Protein AF-A0A7X8VTS1-F1 (afdb_monomer)

Structure (mmCIF, N/CA/C/O backbone):
data_AF-A0A7X8VTS1-F1
#
_entry.id   AF-A0A7X8VTS1-F1
#
loop_
_atom_site.group_PDB
_atom_site.id
_atom_site.type_symbol
_atom_site.label_atom_id
_atom_site.label_alt_id
_atom_site.label_comp_id
_atom_site.label_asym_id
_atom_site.label_entity_id
_atom_site.label_seq_id
_atom_site.pdbx_PDB_ins_code
_atom_site.Cartn_x
_atom_site.Cartn_y
_atom_site.Cartn_z
_atom_site.occupancy
_atom_site.B_iso_or_equiv
_atom_site.auth_seq_id
_atom_site.auth_comp_id
_atom_site.auth_asym_id
_atom_site.auth_atom_id
_atom_site.pdbx_PDB_model_num
ATOM 1 N N . GLU A 1 1 ? 2.790 2.813 18.293 1.00 55.69 1 GLU A N 1
ATOM 2 C CA . GLU A 1 1 ? 2.902 1.344 18.175 1.00 55.69 1 GLU A CA 1
ATOM 3 C C . GLU A 1 1 ? 3.333 1.007 16.755 1.00 55.69 1 GLU A C 1
ATOM 5 O O . GLU A 1 1 ? 3.036 1.793 15.864 1.00 55.69 1 GLU A O 1
ATOM 10 N N . SER A 1 2 ? 4.075 -0.079 16.546 1.00 65.25 2 SER A N 1
ATOM 11 C CA . SER A 1 2 ? 4.570 -0.491 15.222 1.00 65.25 2 SER A CA 1
ATOM 12 C C . SER A 1 2 ? 3.696 -1.600 14.638 1.00 65.25 2 SER A C 1
ATOM 14 O O . SER A 1 2 ? 3.030 -2.317 15.383 1.00 65.25 2 SER A O 1
ATOM 16 N N . TRP A 1 3 ? 3.709 -1.754 13.313 1.00 75.12 3 TRP A N 1
ATOM 17 C CA . TRP A 1 3 ? 3.004 -2.852 12.651 1.00 75.12 3 TRP A CA 1
ATOM 18 C C . TRP A 1 3 ? 3.534 -4.227 13.096 1.00 75.12 3 TRP A C 1
ATOM 20 O O . TRP A 1 3 ? 4.734 -4.355 13.358 1.00 75.12 3 TRP A O 1
ATOM 30 N N . PRO A 1 4 ? 2.670 -5.263 13.166 1.00 77.12 4 PRO A N 1
ATOM 31 C CA . PRO A 1 4 ? 3.105 -6.627 13.448 1.00 77.12 4 PRO A CA 1
ATOM 32 C C . PRO A 1 4 ? 4.116 -7.120 12.412 1.00 77.12 4 PRO A C 1
ATOM 34 O O . PRO A 1 4 ? 4.048 -6.747 11.237 1.00 77.12 4 PRO A O 1
ATOM 37 N N . LEU A 1 5 ? 5.019 -8.012 12.823 1.00 79.00 5 LEU A N 1
ATOM 38 C CA . LEU A 1 5 ? 5.965 -8.623 11.895 1.00 79.00 5 LEU A CA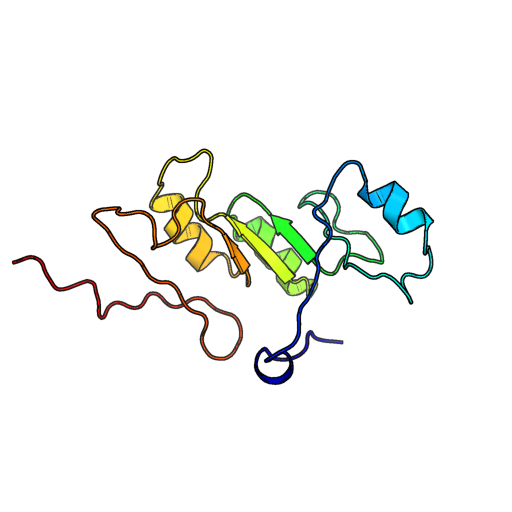 1
ATOM 39 C C . LEU A 1 5 ? 5.219 -9.520 10.900 1.00 79.00 5 LEU A C 1
ATOM 41 O O . LEU A 1 5 ? 4.202 -10.129 11.227 1.00 79.00 5 LEU A O 1
ATOM 45 N N . VAL A 1 6 ? 5.768 -9.693 9.695 1.00 76.50 6 VAL A N 1
ATOM 46 C CA . VAL A 1 6 ? 5.182 -10.578 8.666 1.00 76.50 6 VAL A CA 1
ATOM 47 C C . VAL A 1 6 ? 4.946 -11.999 9.198 1.00 76.50 6 VAL A C 1
ATOM 49 O O . VAL A 1 6 ? 3.919 -12.604 8.899 1.00 76.50 6 VAL A O 1
ATOM 52 N N . ASN A 1 7 ? 5.854 -12.510 10.036 1.00 81.06 7 ASN A N 1
ATOM 53 C CA . ASN A 1 7 ? 5.711 -13.827 10.663 1.00 81.06 7 ASN A CA 1
ATOM 54 C C . ASN A 1 7 ? 4.482 -13.922 11.582 1.00 81.06 7 ASN A C 1
ATOM 56 O O . ASN A 1 7 ? 3.852 -14.977 11.635 1.00 81.06 7 ASN A O 1
ATOM 60 N N . ASP A 1 8 ? 4.096 -12.826 12.239 1.00 82.19 8 ASP A N 1
ATOM 61 C CA . ASP A 1 8 ? 2.897 -12.759 13.087 1.00 82.19 8 ASP A CA 1
ATOM 62 C C . ASP A 1 8 ? 1.604 -12.670 12.255 1.00 82.19 8 ASP A C 1
ATOM 64 O O . ASP A 1 8 ? 0.502 -12.930 12.751 1.00 82.19 8 ASP A O 1
ATOM 68 N N . LEU A 1 9 ? 1.731 -12.311 10.974 1.00 81.19 9 LEU A N 1
ATOM 69 C CA . LEU A 1 9 ? 0.628 -12.131 10.032 1.00 81.19 9 LEU A CA 1
ATOM 70 C C . LEU A 1 9 ? 0.365 -13.364 9.152 1.00 81.19 9 LEU A C 1
ATOM 72 O O . LEU A 1 9 ? -0.617 -13.377 8.405 1.00 81.19 9 LEU A O 1
ATOM 76 N N . LEU A 1 10 ? 1.184 -14.418 9.239 1.00 83.75 10 LEU A N 1
ATOM 77 C CA . LEU A 1 10 ? 1.005 -15.626 8.430 1.00 83.75 10 LEU A CA 1
ATOM 78 C C . LEU A 1 10 ? -0.377 -16.262 8.660 1.00 83.75 10 LEU A C 1
ATOM 80 O O . LEU A 1 10 ? -0.800 -16.515 9.787 1.00 83.75 10 LEU A O 1
ATOM 84 N N . GLY A 1 11 ? -1.092 -16.524 7.563 1.00 88.25 11 GLY A N 1
ATOM 85 C CA . GLY A 1 11 ? -2.448 -17.085 7.584 1.00 88.25 11 GLY A CA 1
ATOM 86 C C . GLY A 1 11 ? -3.564 -16.078 7.891 1.00 88.25 11 GLY A C 1
ATOM 87 O O . GLY A 1 11 ? -4.729 -16.473 7.932 1.00 88.25 11 GLY A O 1
ATOM 88 N N . LYS A 1 12 ? -3.243 -14.794 8.087 1.00 87.44 12 LYS A N 1
ATOM 89 C CA . LYS A 1 12 ? -4.228 -13.717 8.253 1.00 87.44 12 LYS A CA 1
ATOM 90 C C . LYS A 1 12 ? -4.492 -13.015 6.920 1.00 87.44 12 LYS A C 1
ATOM 92 O O . LYS A 1 12 ? -3.657 -13.022 6.019 1.00 87.44 12 LYS A O 1
ATOM 97 N N . VAL A 1 13 ? -5.665 -12.397 6.809 1.00 89.56 13 VAL A N 1
ATOM 98 C CA . VAL A 1 13 ? -6.066 -11.587 5.653 1.00 89.56 13 VAL A CA 1
ATOM 99 C C . VAL A 1 13 ? -6.314 -10.164 6.128 1.00 89.56 13 VAL A C 1
ATOM 101 O O . VAL A 1 13 ? -7.004 -9.960 7.124 1.00 89.56 13 VAL A O 1
ATOM 104 N N . ILE A 1 14 ? -5.764 -9.197 5.399 1.00 86.81 14 ILE A N 1
ATOM 105 C CA . ILE A 1 14 ? -6.046 -7.773 5.580 1.00 86.81 14 ILE A CA 1
ATOM 106 C C . ILE A 1 14 ? -6.866 -7.322 4.377 1.00 86.81 14 ILE A C 1
ATOM 108 O O . ILE A 1 14 ? -6.513 -7.621 3.234 1.00 86.81 14 ILE A O 1
ATOM 112 N N . VAL A 1 15 ? -7.952 -6.598 4.634 1.00 92.81 15 VAL A N 1
ATOM 113 C CA . VAL A 1 15 ? -8.746 -5.954 3.589 1.00 92.81 15 VAL A CA 1
ATOM 114 C C . VAL A 1 15 ? -8.518 -4.453 3.690 1.00 92.81 15 VAL A C 1
ATOM 116 O O . VAL A 1 15 ? -8.752 -3.852 4.735 1.00 92.81 15 VAL A O 1
ATOM 119 N N . VAL A 1 16 ? -8.030 -3.860 2.604 1.00 92.31 16 VAL A N 1
ATOM 120 C CA . VAL A 1 16 ? -7.742 -2.425 2.521 1.00 92.31 16 VAL A CA 1
ATOM 121 C C . VAL A 1 16 ? -8.759 -1.781 1.588 1.00 92.31 16 VAL A C 1
ATOM 123 O O . VAL A 1 16 ? -8.895 -2.194 0.432 1.00 92.31 16 VAL A O 1
ATOM 126 N N . LEU A 1 17 ? -9.462 -0.759 2.074 1.00 94.12 17 LEU A N 1
ATOM 127 C CA . LEU A 1 17 ? -10.337 0.066 1.251 1.00 94.12 17 LEU A CA 1
ATOM 128 C C . LEU A 1 17 ? -9.476 1.083 0.498 1.00 94.12 17 LEU A C 1
ATOM 130 O O . LEU A 1 17 ? -8.903 1.995 1.088 1.00 94.12 17 LEU A O 1
ATOM 134 N N . HIS A 1 18 ? -9.381 0.916 -0.819 1.00 92.19 18 HIS A N 1
ATOM 135 C 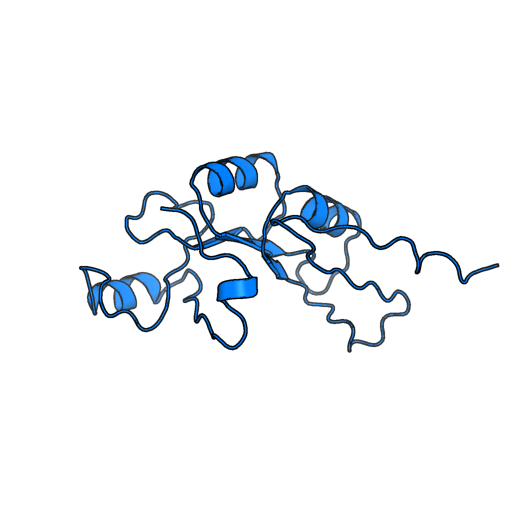CA . HIS A 1 18 ? -8.648 1.842 -1.680 1.00 92.19 18 HIS A CA 1
ATOM 136 C C . HIS A 1 18 ? -9.225 3.269 -1.570 1.00 92.19 18 HIS A C 1
ATOM 138 O O . HIS A 1 18 ? -10.452 3.407 -1.615 1.00 92.19 18 HIS A O 1
ATOM 144 N N . PRO A 1 19 ? -8.389 4.330 -1.508 1.00 92.19 19 PRO A N 1
ATOM 145 C CA . PRO A 1 19 ? -8.873 5.706 -1.446 1.00 92.19 19 PRO A CA 1
ATOM 146 C C . PRO A 1 19 ? -9.774 6.012 -2.641 1.00 92.19 19 PRO A C 1
ATOM 148 O O . PRO A 1 19 ? -9.433 5.703 -3.791 1.00 92.19 19 PRO A O 1
ATOM 151 N N . GLY A 1 20 ? -10.928 6.619 -2.386 1.00 90.69 20 GLY A N 1
ATOM 152 C CA . GLY A 1 20 ? -11.854 6.984 -3.446 1.00 90.69 20 GLY A CA 1
ATOM 153 C C . GLY A 1 20 ? -13.188 7.502 -2.935 1.00 90.69 20 GLY A C 1
ATOM 154 O O . GLY A 1 20 ? -13.353 7.862 -1.776 1.00 90.69 20 GLY A O 1
ATOM 155 N N . LYS A 1 21 ? -14.173 7.520 -3.834 1.00 92.88 21 LYS A N 1
ATOM 156 C CA . LYS A 1 21 ? -15.479 8.149 -3.587 1.00 92.88 21 LYS A CA 1
ATOM 157 C C . LYS A 1 21 ? -16.284 7.560 -2.421 1.00 92.88 21 LYS A C 1
ATOM 159 O O . LYS A 1 21 ? -17.194 8.222 -1.957 1.00 92.88 21 LYS A O 1
ATOM 164 N N . PHE A 1 22 ? -15.980 6.333 -2.001 1.00 92.88 22 PHE A N 1
ATOM 165 C CA . PHE A 1 22 ? -16.690 5.645 -0.919 1.00 92.88 22 PHE A CA 1
ATOM 166 C C . PHE A 1 22 ? -15.955 5.717 0.421 1.00 92.88 22 PHE A C 1
ATOM 168 O O . PHE A 1 22 ? -16.451 5.175 1.400 1.00 92.88 22 PHE A O 1
ATOM 175 N N . THR A 1 23 ? -14.772 6.338 0.475 1.00 91.56 23 THR A N 1
ATOM 176 C CA . THR A 1 23 ? -13.996 6.419 1.717 1.00 91.56 23 THR A CA 1
ATOM 177 C C . THR A 1 23 ? -14.792 7.144 2.800 1.00 91.56 23 THR A C 1
ATOM 179 O O . THR A 1 23 ? -14.949 6.595 3.880 1.00 91.56 23 THR A O 1
ATOM 182 N N . ASN A 1 24 ? -15.383 8.302 2.495 1.00 91.62 24 ASN A N 1
ATOM 183 C CA . ASN A 1 24 ? -16.168 9.059 3.476 1.00 91.62 24 ASN A CA 1
ATOM 184 C C . ASN A 1 24 ? -17.428 8.307 3.915 1.00 91.62 24 ASN A C 1
ATOM 186 O O . ASN A 1 24 ? -17.626 8.130 5.110 1.00 91.62 24 ASN A O 1
ATOM 190 N N . ASP A 1 25 ? -18.209 7.784 2.963 1.00 94.25 25 ASP A N 1
ATOM 191 C CA . ASP A 1 25 ? -19.398 6.976 3.266 1.00 94.25 25 ASP A CA 1
ATOM 192 C C . ASP A 1 25 ? -19.062 5.789 4.183 1.00 94.25 25 ASP A C 1
ATOM 194 O O . ASP A 1 25 ? -19.869 5.403 5.020 1.00 94.25 25 ASP A O 1
ATOM 198 N N . TYR A 1 26 ? -17.873 5.197 4.027 1.00 94.69 26 TYR A N 1
ATOM 199 C CA . TYR A 1 26 ? -17.413 4.095 4.865 1.00 94.69 26 TYR A CA 1
ATOM 200 C C . TYR A 1 26 ? -17.019 4.551 6.275 1.00 94.69 26 TYR A C 1
ATOM 202 O O . TYR A 1 26 ? -17.400 3.900 7.243 1.00 94.69 26 TYR A O 1
ATOM 210 N N . LEU A 1 27 ? -16.307 5.675 6.397 1.00 92.31 27 LEU A N 1
ATOM 211 C CA . LEU A 1 27 ? -15.921 6.264 7.686 1.00 92.31 27 LEU A CA 1
ATOM 212 C C . LEU A 1 27 ? -17.141 6.725 8.498 1.00 92.31 27 LEU A C 1
ATOM 214 O O . LEU A 1 27 ? -17.139 6.644 9.719 1.00 92.31 27 LEU A O 1
ATOM 218 N N . GLU A 1 28 ? -18.203 7.181 7.832 1.00 94.44 28 GLU A N 1
ATOM 219 C CA . GLU A 1 28 ? -19.450 7.583 8.493 1.00 94.44 28 GLU A CA 1
ATOM 220 C C . GLU A 1 28 ? -20.192 6.411 9.155 1.00 94.44 28 GLU A C 1
ATOM 222 O O . GLU A 1 28 ? -21.003 6.636 10.056 1.00 94.44 28 GLU A O 1
ATOM 227 N N . LEU A 1 29 ? -19.923 5.165 8.741 1.00 94.75 29 LEU A N 1
ATOM 228 C CA . LEU A 1 29 ? -20.508 3.977 9.370 1.00 94.75 29 LEU A CA 1
ATOM 229 C C . LEU A 1 29 ? -19.910 3.694 10.753 1.00 94.75 29 LEU A C 1
ATOM 231 O O . LEU A 1 29 ? -20.602 3.112 11.587 1.00 94.75 29 LEU A O 1
ATOM 235 N N . ASP A 1 30 ? -18.656 4.090 10.977 1.00 92.94 30 ASP A N 1
ATOM 236 C CA . ASP A 1 30 ? -17.930 3.898 12.233 1.00 92.94 30 ASP A CA 1
ATOM 237 C C . ASP A 1 30 ? -16.899 5.027 12.456 1.00 92.94 30 ASP A C 1
ATOM 239 O O . ASP A 1 30 ? -15.726 4.887 12.097 1.00 92.94 30 ASP A O 1
ATOM 243 N N . PRO A 1 31 ? -17.326 6.166 13.036 1.00 89.94 31 PRO A N 1
ATOM 244 C CA . PRO A 1 31 ? -16.467 7.337 13.228 1.00 89.94 31 PRO A CA 1
ATOM 245 C C . PRO A 1 31 ? -15.333 7.154 14.244 1.00 89.94 31 PRO A C 1
ATOM 247 O O . PRO A 1 31 ? -14.399 7.954 14.242 1.00 89.94 31 PRO A O 1
ATOM 250 N N . GLU A 1 32 ? -15.433 6.153 15.123 1.00 90.31 32 GLU A N 1
ATOM 251 C CA . GLU A 1 32 ? -14.416 5.857 16.144 1.00 90.31 32 GLU A CA 1
ATOM 252 C C . GLU A 1 32 ? -13.380 4.840 15.644 1.00 90.31 32 GLU A C 1
ATOM 254 O O . GLU A 1 32 ? -12.320 4.705 16.246 1.00 90.31 32 GLU A O 1
ATOM 259 N N . PHE A 1 33 ? -13.648 4.197 14.499 1.00 88.88 33 PHE A N 1
ATOM 260 C CA . PHE A 1 33 ? -12.746 3.281 13.795 1.00 88.88 33 PHE A CA 1
ATOM 261 C C . PHE A 1 33 ? -12.516 1.921 14.470 1.00 88.88 33 PHE A C 1
ATOM 263 O O . PHE A 1 33 ? -11.613 1.185 14.061 1.00 88.88 33 PHE A O 1
ATOM 270 N N . ASP A 1 34 ? -13.320 1.572 15.471 1.00 88.31 34 ASP A N 1
ATOM 271 C CA . ASP A 1 34 ? -13.095 0.412 16.337 1.00 88.31 34 ASP A CA 1
ATOM 272 C C . ASP A 1 34 ? -13.559 -0.922 15.716 1.00 88.31 34 ASP A C 1
ATOM 274 O O . ASP A 1 34 ? -12.955 -1.967 15.971 1.00 88.31 34 ASP A O 1
ATOM 278 N N . ASP A 1 35 ? -14.595 -0.901 14.872 1.00 90.94 35 ASP A N 1
ATOM 279 C CA . ASP A 1 35 ? -15.289 -2.084 14.342 1.00 90.94 35 ASP A CA 1
ATOM 280 C C . ASP A 1 35 ? -15.241 -2.167 12.799 1.00 90.94 35 ASP A C 1
ATOM 282 O O . ASP A 1 35 ? -15.997 -2.910 12.155 1.00 90.94 35 ASP A O 1
ATOM 286 N N . MET A 1 36 ? -14.325 -1.426 12.168 1.00 90.88 36 MET A N 1
ATOM 287 C CA . MET A 1 36 ? -14.185 -1.412 10.713 1.00 90.88 36 MET A CA 1
ATOM 288 C C . MET A 1 36 ? -13.708 -2.761 10.151 1.00 90.88 36 MET A C 1
ATOM 290 O O . MET A 1 36 ? -12.646 -3.286 10.475 1.00 90.88 36 MET A O 1
ATOM 294 N N . ALA A 1 37 ? -14.475 -3.301 9.201 1.00 92.31 37 ALA A N 1
ATOM 295 C CA . ALA A 1 37 ? -14.122 -4.519 8.464 1.00 92.31 37 ALA A CA 1
ATOM 296 C C . ALA A 1 37 ? -12.940 -4.351 7.479 1.00 92.31 37 ALA A C 1
ATOM 298 O O . ALA A 1 37 ? -12.388 -5.343 6.997 1.00 92.31 37 ALA A O 1
ATOM 299 N N . MET A 1 38 ? -12.589 -3.116 7.121 1.00 93.50 38 MET A N 1
ATOM 300 C CA . MET A 1 38 ? -11.529 -2.767 6.177 1.00 93.50 38 MET A CA 1
ATOM 301 C C . MET A 1 38 ? -10.720 -1.598 6.727 1.00 93.50 38 MET A C 1
ATOM 303 O O . MET A 1 38 ? -11.286 -0.682 7.311 1.00 93.50 38 MET A O 1
ATOM 307 N N . PHE A 1 39 ? -9.419 -1.575 6.451 1.00 91.19 39 PHE A N 1
ATOM 308 C CA . PHE A 1 39 ? -8.573 -0.420 6.750 1.00 91.19 39 PHE A CA 1
ATOM 309 C C . PHE A 1 39 ? -8.684 0.601 5.611 1.00 91.19 39 PHE A C 1
ATOM 311 O O . PHE A 1 39 ? -8.308 0.270 4.479 1.00 91.19 39 PHE A O 1
ATOM 318 N N . PRO A 1 40 ? -9.187 1.823 5.850 1.00 92.44 40 PRO A N 1
ATOM 319 C CA . PRO A 1 40 ? -9.205 2.859 4.829 1.00 92.44 40 PRO A CA 1
ATOM 320 C C . PRO A 1 40 ? -7.778 3.298 4.506 1.00 92.44 40 PRO A C 1
ATOM 322 O O . PRO A 1 40 ? -6.996 3.639 5.392 1.00 92.44 40 PRO A O 1
ATOM 325 N N . ALA A 1 41 ? -7.427 3.276 3.224 1.00 92.88 41 ALA A N 1
ATOM 326 C CA . ALA A 1 41 ? -6.172 3.832 2.752 1.00 92.88 41 ALA A CA 1
ATOM 327 C C . ALA A 1 41 ? -6.361 5.281 2.303 1.00 92.88 41 ALA A C 1
ATOM 329 O O . ALA A 1 41 ? -7.413 5.660 1.782 1.00 92.88 41 ALA A O 1
ATOM 330 N N . VAL A 1 42 ? -5.303 6.068 2.449 1.00 92.38 42 VAL A N 1
ATOM 331 C CA . VAL A 1 42 ? -5.237 7.448 1.975 1.00 92.38 42 VAL A CA 1
ATOM 332 C C . VAL A 1 42 ? -4.463 7.547 0.667 1.00 92.38 42 VAL A C 1
ATOM 334 O O . VAL A 1 42 ? -3.681 6.666 0.292 1.00 92.38 42 VAL A O 1
ATOM 337 N N . SER A 1 43 ? -4.699 8.640 -0.051 1.00 86.88 43 SER A N 1
ATOM 338 C CA . SER A 1 43 ? -3.845 9.023 -1.171 1.00 86.88 43 SER A CA 1
ATOM 339 C C . SER A 1 43 ? -2.602 9.758 -0.667 1.00 86.88 43 SER A C 1
ATOM 341 O O . SER A 1 43 ? -2.548 10.229 0.466 1.00 86.88 43 SER A O 1
ATOM 343 N N . ASN A 1 44 ? -1.618 9.929 -1.542 1.00 73.94 44 ASN A N 1
ATOM 344 C CA . ASN A 1 44 ? -0.393 10.672 -1.252 1.00 73.94 44 ASN A CA 1
ATOM 345 C C . ASN A 1 44 ? -0.581 12.176 -0.967 1.00 73.94 44 ASN A C 1
ATOM 347 O O . ASN A 1 44 ? 0.400 12.853 -0.680 1.00 73.94 44 ASN A O 1
ATOM 351 N N . GLN A 1 45 ? -1.799 12.710 -1.083 1.00 70.25 45 GLN A N 1
ATOM 352 C CA . GLN A 1 45 ? -2.105 14.123 -0.835 1.00 70.25 45 GLN A CA 1
ATOM 353 C C . GLN A 1 45 ? -2.859 14.362 0.478 1.00 70.25 45 GLN A C 1
ATOM 355 O O . GLN A 1 45 ? -3.088 15.516 0.819 1.00 70.25 45 GLN A O 1
ATOM 360 N N . ASP A 1 46 ? -3.257 13.303 1.189 1.00 71.88 46 ASP A N 1
ATOM 361 C CA . ASP A 1 46 ? -4.200 13.413 2.307 1.00 71.88 46 ASP A CA 1
ATOM 362 C C . ASP A 1 46 ? -3.821 12.468 3.455 1.00 71.88 46 ASP A C 1
ATOM 364 O O . ASP A 1 46 ? -4.531 11.519 3.772 1.00 71.88 46 ASP A O 1
ATOM 368 N N . ILE A 1 47 ? -2.625 12.667 4.010 1.00 73.44 47 ILE A N 1
ATOM 369 C CA . ILE A 1 47 ? -2.031 11.769 5.016 1.00 73.44 47 ILE A CA 1
ATOM 370 C C . ILE A 1 47 ? -2.389 12.148 6.457 1.00 73.44 47 ILE A C 1
ATOM 372 O O . ILE A 1 47 ? -2.207 11.336 7.358 1.00 73.44 47 ILE A O 1
ATOM 376 N N . ASP A 1 48 ? -2.952 13.340 6.666 1.00 78.19 48 ASP A N 1
ATOM 377 C CA . ASP A 1 48 ? -3.272 13.901 7.984 1.00 78.19 48 ASP A CA 1
ATOM 378 C C . ASP A 1 48 ? -4.644 13.434 8.509 1.00 78.19 48 ASP A C 1
ATOM 380 O O . ASP A 1 48 ? -5.388 14.196 9.131 1.00 78.19 48 ASP A O 1
ATOM 384 N N . HIS A 1 49 ? -5.000 12.170 8.260 1.00 80.44 49 HIS A N 1
ATOM 385 C CA . HIS A 1 49 ? -6.237 11.578 8.771 1.00 80.44 49 HIS A CA 1
ATOM 386 C C . HIS A 1 49 ? -5.981 10.687 9.986 1.00 80.44 49 HIS A C 1
ATOM 388 O O . HIS A 1 49 ? -5.020 9.920 9.994 1.00 80.44 49 HIS A O 1
ATOM 394 N N . PRO A 1 50 ? -6.874 10.694 10.991 1.00 81.00 50 PRO A N 1
ATOM 395 C CA . PRO A 1 50 ? -6.708 9.878 12.195 1.00 81.00 50 PRO A CA 1
ATOM 396 C C . PRO A 1 50 ? -6.721 8.365 11.917 1.00 81.00 50 PRO A C 1
ATOM 398 O O . PRO A 1 50 ? -6.124 7.604 12.670 1.00 81.00 50 PRO A O 1
ATOM 401 N N . TYR A 1 51 ? -7.351 7.929 10.822 1.00 82.75 51 TYR A N 1
ATOM 402 C CA . TYR A 1 51 ? -7.382 6.528 10.389 1.00 82.75 51 TYR A CA 1
ATOM 403 C C . TYR A 1 51 ? -6.206 6.140 9.468 1.00 82.75 51 TYR A C 1
ATOM 405 O O . TYR A 1 51 ? -6.141 5.000 9.000 1.00 82.75 51 TYR A O 1
ATOM 413 N N . ALA A 1 52 ? -5.306 7.074 9.131 1.00 85.06 52 ALA A N 1
ATOM 414 C CA . ALA A 1 52 ? -4.292 6.880 8.098 1.00 85.06 52 ALA A CA 1
ATOM 415 C C . ALA A 1 52 ? -3.219 5.868 8.529 1.00 85.06 52 ALA A C 1
ATOM 417 O O . ALA A 1 52 ? -2.239 6.196 9.189 1.00 85.06 52 ALA A O 1
ATOM 418 N N . ALA A 1 53 ? -3.397 4.620 8.100 1.00 86.62 53 ALA A N 1
ATOM 419 C CA . ALA A 1 53 ? -2.465 3.525 8.367 1.00 86.62 53 ALA A CA 1
ATOM 420 C C . ALA A 1 53 ? -1.838 2.974 7.064 1.00 86.62 53 ALA A C 1
ATOM 422 O O . ALA A 1 53 ? -0.703 2.494 7.051 1.00 86.62 53 ALA A O 1
ATOM 423 N N . PHE A 1 54 ? -2.561 3.099 5.944 1.00 91.38 54 PHE A N 1
ATOM 424 C CA . PHE A 1 54 ? -2.145 2.659 4.611 1.00 91.38 54 PHE A CA 1
ATOM 425 C C . PHE A 1 54 ? -2.132 3.825 3.620 1.00 91.38 54 PHE A C 1
ATOM 427 O O . PHE A 1 54 ? -3.099 4.577 3.537 1.00 91.38 54 PHE A O 1
ATOM 434 N N . SER A 1 55 ? -1.081 3.931 2.807 1.00 93.19 55 SER A N 1
ATOM 435 C CA . SER A 1 55 ? -0.979 4.909 1.720 1.00 93.19 55 SER A CA 1
ATOM 436 C C . SER A 1 55 ? -0.892 4.227 0.359 1.00 93.19 55 SER A C 1
ATOM 438 O O . SER A 1 55 ? -0.075 3.327 0.139 1.00 93.19 55 SER A O 1
ATOM 440 N N . VAL A 1 56 ? -1.714 4.683 -0.587 1.00 93.06 56 VAL A N 1
ATOM 441 C CA . VAL A 1 56 ? -1.595 4.315 -2.001 1.00 93.06 56 VAL A CA 1
ATOM 442 C C . VAL A 1 56 ? -0.842 5.420 -2.738 1.00 93.06 56 VAL A C 1
ATOM 444 O O . VAL A 1 56 ? -1.414 6.444 -3.115 1.00 93.06 56 VAL A O 1
ATOM 447 N N . HIS A 1 57 ? 0.444 5.180 -3.003 1.00 93.00 57 HIS A N 1
ATOM 448 C CA . HIS A 1 57 ? 1.323 6.097 -3.725 1.00 93.00 57 HIS A CA 1
ATOM 449 C C . HIS A 1 57 ? 1.707 5.506 -5.087 1.00 93.00 57 HIS A C 1
ATOM 451 O O . HIS A 1 57 ? 2.715 4.820 -5.235 1.00 93.00 57 HIS A O 1
ATOM 457 N N . ASN A 1 58 ? 0.882 5.754 -6.110 1.00 91.19 58 ASN A N 1
ATOM 458 C CA . ASN A 1 58 ? 0.995 5.072 -7.408 1.00 91.19 58 ASN A CA 1
ATOM 459 C C . ASN A 1 58 ? 2.343 5.244 -8.122 1.00 91.19 58 ASN A C 1
ATOM 461 O O . ASN A 1 58 ? 2.726 4.343 -8.860 1.00 91.19 58 ASN A O 1
ATOM 465 N N . ASN A 1 59 ? 3.036 6.364 -7.921 1.00 91.50 59 ASN A N 1
ATOM 466 C CA . ASN A 1 59 ? 4.329 6.617 -8.552 1.00 91.50 59 ASN A CA 1
ATOM 467 C C . ASN A 1 59 ? 5.450 6.320 -7.555 1.00 91.50 59 ASN A C 1
ATOM 469 O O . ASN A 1 59 ? 5.382 6.836 -6.443 1.00 91.50 59 ASN A O 1
ATOM 473 N N . PRO A 1 60 ? 6.473 5.537 -7.897 1.00 91.88 60 PRO A N 1
ATOM 474 C CA . PRO A 1 60 ? 7.612 5.380 -7.012 1.00 91.88 60 PRO A CA 1
ATOM 475 C C . PRO A 1 60 ? 8.366 6.709 -6.942 1.00 91.88 60 PRO A C 1
ATOM 477 O O . PRO A 1 60 ? 8.731 7.281 -7.965 1.00 91.88 60 PRO A O 1
ATOM 480 N N . ASP A 1 61 ? 8.506 7.240 -5.735 1.00 91.88 61 ASP A N 1
ATOM 481 C CA . ASP A 1 61 ? 9.111 8.543 -5.472 1.00 91.88 61 ASP A CA 1
ATOM 482 C C . ASP A 1 61 ? 9.696 8.518 -4.052 1.0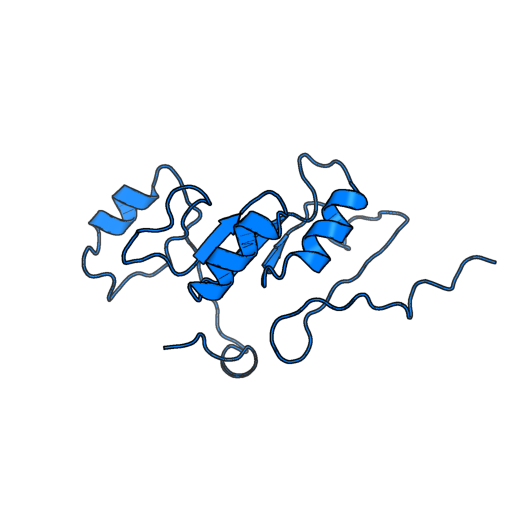0 91.88 61 ASP A C 1
ATOM 484 O O . ASP A 1 61 ? 8.949 8.703 -3.088 1.00 91.88 61 ASP A O 1
ATOM 488 N N . PRO A 1 62 ? 10.999 8.227 -3.894 1.00 89.44 62 PRO A N 1
ATOM 489 C CA . PRO A 1 62 ? 11.627 8.121 -2.581 1.00 89.44 62 PRO A CA 1
ATOM 490 C C . PRO A 1 62 ? 11.454 9.382 -1.725 1.00 89.44 62 PRO A C 1
ATOM 492 O O . PRO A 1 62 ? 11.222 9.265 -0.525 1.00 89.44 62 PRO A O 1
ATOM 495 N N . GLU A 1 63 ? 11.494 10.576 -2.328 1.00 90.75 63 GLU A N 1
ATOM 496 C CA . GLU A 1 63 ? 11.360 11.845 -1.597 1.00 90.75 63 GLU A CA 1
ATOM 497 C C . GLU A 1 63 ? 9.976 11.996 -0.960 1.00 90.75 63 GLU A C 1
ATOM 499 O O . GLU A 1 63 ? 9.839 12.590 0.109 1.00 90.75 63 GLU A O 1
ATOM 504 N N . ARG A 1 64 ? 8.944 11.432 -1.597 1.00 90.12 64 ARG A N 1
ATOM 505 C CA . ARG A 1 64 ? 7.573 11.438 -1.073 1.00 90.12 64 ARG A CA 1
ATOM 506 C C . ARG A 1 64 ? 7.232 10.218 -0.235 1.00 90.12 64 ARG A C 1
ATOM 508 O O . ARG A 1 64 ? 6.372 10.321 0.631 1.00 90.12 64 ARG A O 1
ATOM 515 N N . ILE A 1 65 ? 7.864 9.075 -0.488 1.00 91.19 65 ILE A N 1
ATOM 516 C CA . ILE A 1 65 ? 7.564 7.819 0.206 1.00 91.19 65 ILE A CA 1
ATOM 517 C C . ILE A 1 65 ? 8.267 7.751 1.562 1.00 91.19 65 ILE A C 1
ATOM 519 O O . ILE A 1 65 ? 7.635 7.329 2.527 1.00 91.19 65 ILE A O 1
ATOM 523 N N . LEU A 1 66 ? 9.516 8.213 1.677 1.00 89.50 66 LEU A N 1
ATOM 524 C CA . LEU A 1 66 ? 10.262 8.168 2.941 1.00 89.50 66 LEU A CA 1
ATOM 525 C C . LEU A 1 66 ? 9.517 8.840 4.112 1.00 89.50 66 LEU A C 1
ATOM 527 O O . LEU A 1 66 ? 9.367 8.181 5.140 1.00 89.50 66 LEU A O 1
ATOM 531 N N . PRO A 1 67 ? 8.941 10.054 3.974 1.00 88.62 67 PRO A N 1
ATOM 532 C CA . PRO A 1 67 ? 8.157 10.661 5.052 1.00 88.62 67 PRO A CA 1
ATOM 533 C C . PRO A 1 67 ? 6.941 9.829 5.490 1.00 88.62 67 PRO A C 1
ATOM 535 O O . PRO A 1 67 ? 6.568 9.849 6.659 1.00 88.62 67 PRO A O 1
ATOM 538 N N . LEU A 1 68 ? 6.323 9.070 4.576 1.00 89.06 68 LEU A N 1
ATOM 539 C CA . LEU A 1 68 ? 5.198 8.183 4.903 1.00 89.06 68 LEU A CA 1
ATOM 540 C C . LEU A 1 68 ? 5.664 6.990 5.742 1.00 89.06 68 LEU A C 1
ATOM 542 O O . LEU A 1 68 ? 4.985 6.577 6.680 1.00 89.06 68 LEU A O 1
ATOM 546 N N . LEU A 1 69 ? 6.836 6.445 5.412 1.00 87.75 69 LEU A N 1
ATOM 547 C CA . LEU A 1 69 ? 7.456 5.363 6.173 1.00 87.75 69 LEU A CA 1
ATOM 548 C C . LEU A 1 69 ? 7.876 5.843 7.569 1.00 87.75 69 LEU A C 1
ATOM 550 O O . LEU A 1 69 ? 7.646 5.141 8.550 1.00 87.75 69 LEU A O 1
ATOM 554 N N . GLU A 1 70 ? 8.427 7.055 7.674 1.00 86.50 70 GLU A N 1
ATOM 555 C CA . GLU A 1 70 ? 8.767 7.701 8.952 1.00 86.50 70 GLU A CA 1
ATOM 556 C C . GLU A 1 70 ? 7.526 7.989 9.808 1.00 86.50 70 GLU A C 1
ATOM 558 O O . GLU A 1 70 ? 7.573 7.865 11.032 1.00 86.50 70 GLU A O 1
ATOM 563 N N . ALA A 1 71 ? 6.390 8.281 9.167 1.00 84.88 71 ALA A N 1
ATOM 564 C CA . ALA A 1 71 ? 5.075 8.357 9.801 1.00 84.88 71 ALA A CA 1
ATOM 565 C C . ALA A 1 71 ? 4.466 6.974 10.122 1.00 84.88 71 ALA A C 1
ATOM 567 O O . ALA A 1 71 ? 3.310 6.889 10.533 1.00 84.88 71 ALA A O 1
ATOM 568 N N . ASN A 1 72 ? 5.238 5.889 9.970 1.00 85.31 72 ASN A N 1
ATOM 569 C CA . ASN A 1 72 ? 4.859 4.510 10.286 1.00 85.31 72 ASN A CA 1
ATOM 570 C C . ASN A 1 72 ? 3.663 3.988 9.460 1.00 85.31 72 ASN A C 1
ATOM 572 O O . ASN A 1 72 ? 2.897 3.129 9.909 1.00 85.31 72 ASN A O 1
ATOM 576 N N . MET A 1 73 ? 3.510 4.487 8.231 1.00 87.69 73 MET A N 1
ATOM 577 C CA . MET A 1 73 ? 2.504 4.005 7.288 1.00 87.69 73 MET A CA 1
ATOM 578 C C . MET A 1 73 ? 2.986 2.765 6.527 1.00 87.69 73 MET A C 1
ATOM 580 O O . MET A 1 73 ? 4.166 2.628 6.189 1.00 87.69 73 MET A O 1
ATOM 584 N N . ILE A 1 74 ? 2.042 1.898 6.152 1.00 89.81 74 ILE A N 1
ATOM 585 C CA . ILE A 1 74 ? 2.274 0.911 5.093 1.00 89.81 74 ILE A CA 1
ATOM 586 C C . ILE A 1 74 ? 2.039 1.588 3.745 1.00 89.81 74 ILE A C 1
ATOM 588 O O . ILE A 1 74 ? 0.942 2.070 3.459 1.00 89.81 74 ILE A O 1
ATOM 592 N N . VAL A 1 75 ? 3.052 1.591 2.884 1.00 91.75 75 VAL A N 1
ATOM 593 C CA . VAL A 1 75 ? 2.998 2.225 1.568 1.00 91.75 75 VAL A CA 1
ATOM 594 C C . VAL A 1 75 ? 2.913 1.168 0.477 1.00 91.75 75 VAL A C 1
ATOM 596 O O . VAL A 1 75 ? 3.723 0.241 0.393 1.00 91.75 75 VAL A O 1
ATOM 599 N N . ARG A 1 76 ? 1.937 1.352 -0.412 1.00 93.31 76 ARG A N 1
ATOM 600 C CA . ARG A 1 76 ? 1.814 0.606 -1.660 1.00 93.31 76 ARG A CA 1
ATOM 601 C C . ARG A 1 76 ? 2.199 1.492 -2.837 1.00 93.31 76 ARG A C 1
ATOM 603 O O . ARG A 1 76 ? 1.553 2.515 -3.068 1.00 93.31 76 ARG A O 1
ATOM 610 N N . THR A 1 77 ? 3.150 1.041 -3.652 1.00 93.50 77 THR A N 1
ATOM 611 C CA . THR A 1 77 ? 3.509 1.683 -4.926 1.00 93.50 77 THR A CA 1
ATOM 612 C C . THR A 1 77 ? 3.299 0.774 -6.139 1.00 93.50 77 THR A C 1
ATOM 614 O O . THR A 1 77 ? 2.982 -0.417 -6.011 1.00 93.50 77 THR A O 1
ATOM 617 N N . ARG A 1 78 ? 3.402 1.346 -7.341 1.00 91.88 78 ARG A N 1
ATOM 618 C CA . ARG A 1 78 ? 3.369 0.588 -8.593 1.00 91.88 78 ARG A CA 1
ATOM 619 C C . ARG A 1 78 ? 4.768 0.498 -9.188 1.00 91.88 78 ARG A C 1
ATOM 621 O O . ARG A 1 78 ? 5.510 1.470 -9.211 1.00 91.88 78 ARG A O 1
ATOM 628 N N . MET A 1 79 ? 5.082 -0.670 -9.728 1.00 89.81 79 MET A N 1
ATOM 629 C CA . MET A 1 79 ? 6.289 -0.919 -10.517 1.00 89.81 79 MET A CA 1
ATOM 630 C C . MET A 1 79 ? 6.125 -0.512 -11.986 1.00 89.81 79 MET A C 1
ATOM 632 O O . MET A 1 79 ? 7.100 -0.401 -12.717 1.00 89.81 79 MET A O 1
ATOM 636 N N . ASP A 1 80 ? 4.888 -0.311 -12.434 1.00 85.56 80 ASP A N 1
ATOM 637 C CA . ASP A 1 80 ? 4.537 0.083 -13.794 1.00 85.56 80 ASP A CA 1
ATOM 638 C C . ASP A 1 80 ? 3.110 0.635 -13.837 1.00 85.56 80 ASP A C 1
ATOM 640 O O . ASP A 1 80 ? 2.341 0.531 -12.876 1.00 85.56 80 ASP A O 1
ATOM 644 N N . SER A 1 81 ? 2.747 1.251 -14.959 1.00 82.31 81 SER A N 1
ATOM 645 C CA . SER A 1 81 ? 1.398 1.764 -15.170 1.00 82.31 81 SER A CA 1
ATOM 646 C C . SER A 1 81 ? 0.944 1.599 -16.612 1.00 82.31 81 SER A C 1
ATOM 648 O O . SER A 1 81 ? 1.755 1.479 -17.530 1.00 82.31 81 SER A O 1
ATOM 650 N N . SER A 1 82 ? -0.375 1.622 -16.808 1.00 80.81 82 SER A N 1
ATOM 651 C CA . SER A 1 82 ? -1.005 1.681 -18.132 1.00 80.81 82 SER A CA 1
ATOM 652 C C . SER A 1 82 ? -0.622 0.534 -19.073 1.00 80.81 82 SER A C 1
ATOM 654 O O . SER A 1 82 ? -0.626 0.728 -20.285 1.00 80.81 82 SER A O 1
ATOM 656 N N . LEU A 1 83 ? -0.296 -0.651 -18.538 1.00 79.38 83 LEU A N 1
ATOM 657 C CA . LEU A 1 83 ? 0.170 -1.796 -19.331 1.00 79.38 83 LEU A CA 1
ATOM 658 C C . LEU A 1 83 ? 1.415 -1.486 -20.181 1.00 79.38 83 LEU A C 1
ATOM 660 O O . LEU A 1 83 ? 1.622 -2.096 -21.232 1.00 79.38 83 LEU A O 1
ATOM 664 N N . ILE A 1 84 ? 2.279 -0.582 -19.713 1.00 80.44 84 ILE A N 1
ATOM 665 C CA . ILE A 1 84 ? 3.564 -0.275 -20.346 1.00 80.44 84 ILE A CA 1
ATOM 666 C C . ILE A 1 84 ? 4.687 -0.652 -19.367 1.00 80.44 84 ILE A C 1
ATOM 668 O O . ILE A 1 84 ? 4.789 -0.033 -18.304 1.00 80.44 84 ILE A O 1
ATOM 672 N N . PRO A 1 85 ? 5.536 -1.652 -19.686 1.00 80.00 85 PRO A N 1
ATOM 673 C CA . PRO A 1 85 ? 6.722 -1.930 -18.886 1.00 80.00 85 PRO A CA 1
ATOM 674 C C . PRO A 1 85 ? 7.659 -0.724 -18.919 1.00 80.00 85 PRO A C 1
ATOM 676 O O . PRO A 1 85 ? 7.920 -0.169 -19.986 1.00 80.00 85 PRO A O 1
ATOM 679 N N . ASN A 1 86 ? 8.192 -0.346 -17.762 1.00 84.69 86 ASN A N 1
ATOM 680 C CA . ASN A 1 86 ? 9.192 0.706 -17.660 1.00 84.69 86 ASN A CA 1
ATOM 681 C C . ASN A 1 86 ? 10.249 0.289 -16.632 1.00 84.69 86 ASN A C 1
ATOM 683 O O . ASN A 1 86 ? 9.956 0.175 -15.445 1.00 84.69 86 ASN A O 1
ATOM 687 N N . GLU A 1 87 ? 11.467 0.025 -17.099 1.00 84.12 87 GLU A N 1
ATOM 688 C CA . GLU A 1 87 ? 12.559 -0.462 -16.251 1.00 84.12 87 GLU A CA 1
ATOM 689 C C . GLU A 1 87 ? 13.040 0.580 -15.237 1.00 84.12 87 GLU A C 1
ATOM 691 O O . GLU A 1 87 ? 13.375 0.212 -14.112 1.00 84.12 87 GLU A O 1
ATOM 696 N N . GLU A 1 88 ? 13.006 1.868 -15.587 1.00 88.69 88 GLU A N 1
ATOM 697 C CA . GLU A 1 88 ? 13.379 2.960 -14.680 1.00 88.69 88 GLU A CA 1
ATOM 698 C C . GLU A 1 88 ? 12.386 3.062 -13.518 1.00 88.69 88 GLU A C 1
ATOM 700 O O . GLU A 1 88 ? 12.784 3.104 -12.356 1.00 88.69 88 GLU A O 1
ATOM 705 N N . VAL A 1 89 ? 11.082 3.011 -13.814 1.00 88.94 89 VAL A N 1
ATOM 706 C CA . VAL A 1 89 ? 10.021 3.011 -12.790 1.00 88.94 89 VAL A CA 1
ATOM 707 C C . VAL A 1 89 ? 10.132 1.771 -11.902 1.00 88.94 89 VAL A C 1
ATOM 709 O O . VAL A 1 89 ? 9.980 1.876 -10.687 1.00 88.94 89 VAL A O 1
ATOM 712 N N . ARG A 1 90 ? 10.454 0.604 -12.473 1.00 86.94 90 ARG A N 1
ATOM 713 C CA . ARG A 1 90 ? 10.694 -0.624 -11.699 1.00 86.94 90 ARG A CA 1
ATOM 714 C C . ARG A 1 90 ? 11.887 -0.493 -10.764 1.00 86.94 90 ARG A C 1
ATOM 716 O O . ARG A 1 90 ? 11.781 -0.883 -9.605 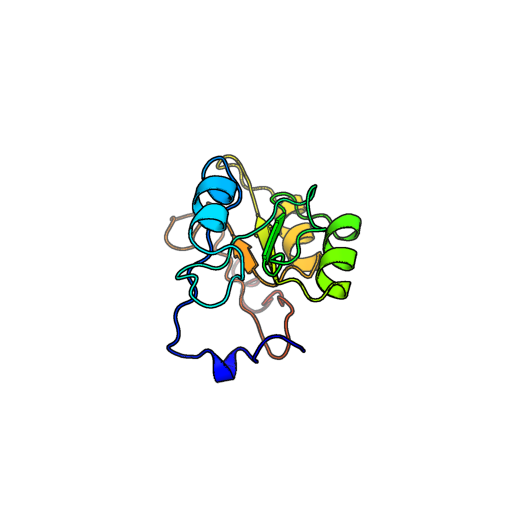1.00 86.94 90 ARG A O 1
ATOM 723 N N . ALA A 1 91 ? 13.007 0.038 -11.250 1.00 86.62 91 ALA A N 1
ATOM 724 C CA . ALA A 1 91 ? 14.185 0.279 -10.424 1.00 86.62 91 ALA A CA 1
ATOM 725 C C . ALA A 1 91 ? 13.859 1.228 -9.270 1.00 86.62 91 ALA A C 1
ATOM 727 O O . ALA A 1 91 ? 14.095 0.882 -8.114 1.00 86.62 91 ALA A O 1
ATOM 728 N N . LEU A 1 92 ? 13.186 2.338 -9.568 1.00 90.69 92 LEU A N 1
ATOM 729 C CA . LEU A 1 92 ? 12.783 3.310 -8.560 1.00 90.69 92 LEU A CA 1
ATOM 730 C C . LEU A 1 92 ? 11.809 2.717 -7.533 1.00 90.69 92 LEU A C 1
ATOM 732 O O . LEU A 1 92 ? 11.924 2.995 -6.343 1.00 90.69 92 LEU A O 1
ATOM 736 N N . ALA A 1 93 ? 10.875 1.862 -7.961 1.00 89.88 93 ALA A N 1
ATOM 737 C CA . ALA A 1 93 ? 9.957 1.172 -7.057 1.00 89.88 93 ALA A CA 1
ATOM 738 C C . ALA A 1 93 ? 10.683 0.237 -6.081 1.00 89.88 93 ALA A C 1
ATOM 740 O O . ALA A 1 93 ? 10.311 0.192 -4.910 1.00 89.88 93 ALA A O 1
ATOM 741 N N . ARG A 1 94 ? 11.745 -0.448 -6.526 1.00 85.88 94 ARG A N 1
ATOM 742 C CA . ARG A 1 94 ? 12.589 -1.273 -5.643 1.00 85.88 94 ARG A CA 1
ATOM 743 C C . ARG A 1 94 ? 13.364 -0.428 -4.631 1.00 85.88 94 ARG A C 1
ATOM 745 O O . ARG A 1 94 ? 13.556 -0.864 -3.502 1.00 85.88 94 ARG A O 1
ATOM 752 N N . GLU A 1 95 ? 13.7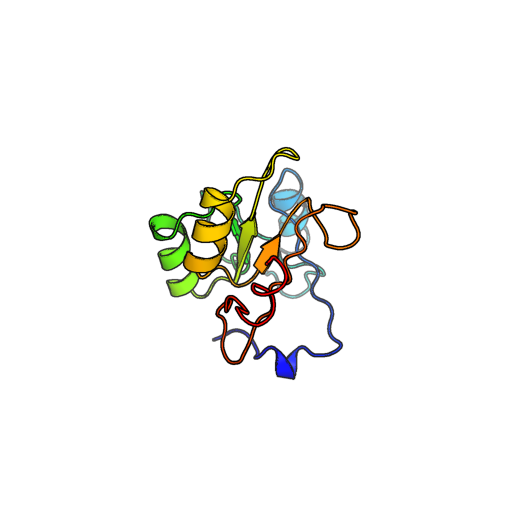85 0.769 -5.024 1.00 88.12 95 GLU A N 1
ATOM 753 C CA . GLU A 1 95 ? 14.626 1.651 -4.206 1.00 88.12 95 GLU A CA 1
ATOM 754 C C . GLU A 1 95 ? 13.828 2.562 -3.259 1.00 88.12 95 GLU A C 1
ATOM 756 O O . GLU A 1 95 ? 14.368 3.036 -2.264 1.00 88.12 95 GLU A O 1
ATOM 761 N N . CYS A 1 96 ? 12.541 2.802 -3.525 1.00 87.44 96 CYS A N 1
ATOM 762 C CA . CYS A 1 96 ? 11.747 3.776 -2.767 1.00 87.44 96 CYS A CA 1
ATOM 763 C C . CYS A 1 96 ? 11.323 3.330 -1.358 1.00 87.44 96 CYS A C 1
ATOM 765 O O . CY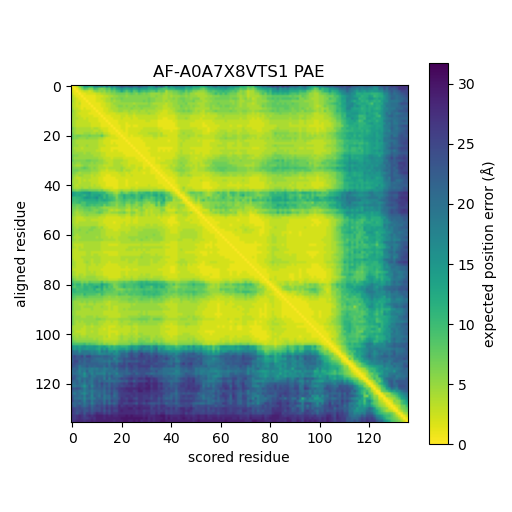S A 1 96 ? 10.761 4.135 -0.620 1.00 87.44 96 CYS A O 1
ATOM 767 N N . GLY A 1 97 ? 11.559 2.069 -0.983 1.00 87.94 97 GLY A N 1
ATOM 768 C CA . GLY A 1 97 ? 11.266 1.547 0.357 1.00 87.94 97 GLY A CA 1
ATOM 769 C C . GLY A 1 97 ? 9.795 1.212 0.634 1.00 87.94 97 GLY A C 1
ATOM 770 O O . GLY A 1 97 ? 9.460 0.832 1.753 1.00 87.94 97 GLY A O 1
ATOM 771 N N . ALA A 1 98 ? 8.903 1.322 -0.357 1.00 91.50 98 ALA A N 1
ATOM 772 C CA . ALA A 1 98 ? 7.514 0.895 -0.201 1.00 91.50 98 ALA A CA 1
ATOM 773 C C . ALA A 1 98 ? 7.432 -0.609 0.116 1.00 91.50 98 ALA A C 1
ATOM 775 O O . ALA A 1 98 ? 8.020 -1.435 -0.584 1.00 91.50 98 ALA A O 1
ATOM 776 N N . GLN A 1 99 ? 6.653 -0.980 1.135 1.00 88.75 99 GLN A N 1
AT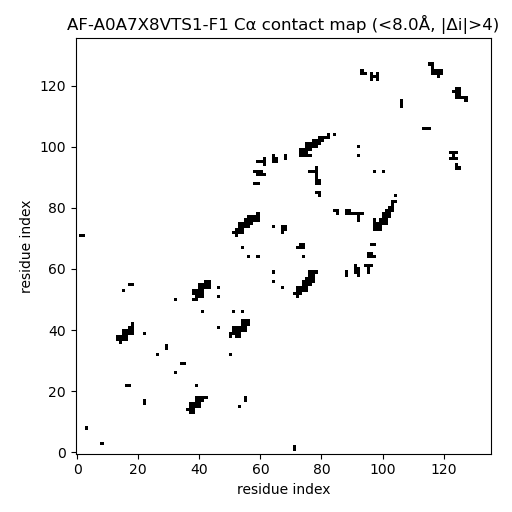OM 777 C CA . GLN A 1 99 ? 6.559 -2.373 1.587 1.00 88.75 99 GLN A CA 1
ATOM 778 C C . GLN A 1 99 ? 5.696 -3.238 0.657 1.00 88.75 99 GLN A C 1
ATOM 780 O O . GLN A 1 99 ? 5.840 -4.460 0.633 1.00 88.75 99 GLN A O 1
ATOM 785 N N . ILE A 1 100 ? 4.788 -2.622 -0.112 1.00 89.31 100 ILE A N 1
ATOM 786 C CA . ILE A 1 100 ? 3.935 -3.317 -1.081 1.00 89.31 100 ILE A CA 1
ATOM 787 C C . ILE A 1 100 ? 4.179 -2.744 -2.475 1.00 89.31 100 ILE A C 1
ATOM 789 O O . ILE A 1 100 ? 3.950 -1.565 -2.743 1.00 89.31 100 ILE A O 1
ATOM 793 N N . MET A 1 101 ? 4.555 -3.608 -3.411 1.00 89.75 101 MET A N 1
ATOM 794 C CA . MET A 1 101 ? 4.658 -3.262 -4.823 1.00 89.75 101 MET A CA 1
ATOM 795 C C . MET A 1 101 ? 3.614 -4.002 -5.641 1.00 89.75 101 MET A C 1
ATOM 797 O O . MET A 1 101 ? 3.334 -5.178 -5.420 1.00 89.75 101 MET A O 1
ATOM 801 N N . THR A 1 102 ? 3.057 -3.310 -6.626 1.00 88.69 102 THR A N 1
ATOM 802 C CA . THR A 1 102 ? 2.070 -3.875 -7.549 1.00 88.69 102 THR A CA 1
ATOM 803 C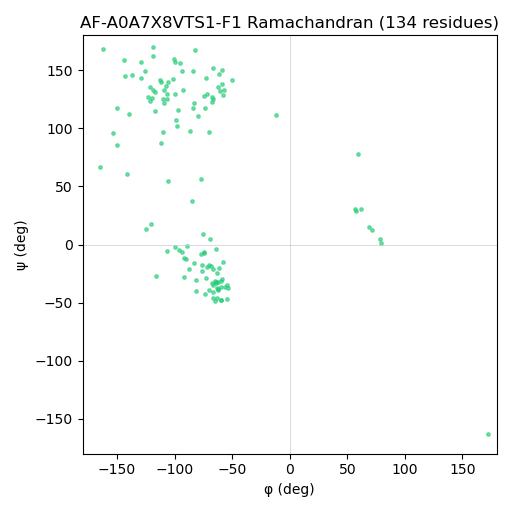 C . THR A 1 102 ? 2.508 -3.686 -8.991 1.00 88.69 102 THR A C 1
ATOM 805 O O . THR A 1 102 ? 3.195 -2.721 -9.319 1.00 88.69 102 THR A O 1
ATOM 808 N N . THR A 1 103 ? 2.123 -4.617 -9.854 1.00 86.75 103 THR A N 1
ATOM 809 C CA . THR A 1 103 ? 2.426 -4.592 -11.285 1.00 86.75 103 THR A CA 1
ATOM 810 C C . THR A 1 103 ? 1.234 -5.141 -12.052 1.00 86.75 103 THR A C 1
ATOM 812 O O . THR A 1 103 ? 0.571 -6.070 -11.580 1.00 86.75 103 THR A O 1
ATOM 815 N N . ASP A 1 104 ? 0.985 -4.595 -13.239 1.00 83.19 104 ASP A N 1
ATOM 816 C CA . ASP A 1 104 ? 0.038 -5.192 -14.184 1.00 83.19 104 ASP A CA 1
ATOM 817 C C . ASP A 1 104 ? 0.654 -6.423 -14.899 1.00 83.19 104 ASP A C 1
ATOM 819 O O . ASP A 1 104 ? -0.039 -7.163 -15.594 1.00 83.19 104 ASP A O 1
ATOM 823 N N . PHE A 1 105 ? 1.958 -6.674 -14.720 1.00 77.62 105 PHE A N 1
ATOM 824 C CA . PHE A 1 105 ? 2.762 -7.687 -15.408 1.00 77.62 105 PHE A CA 1
ATOM 825 C C . PHE A 1 105 ? 3.084 -8.876 -14.498 1.00 77.62 105 PHE A C 1
ATOM 827 O O . PHE A 1 105 ? 4.241 -9.255 -14.317 1.00 77.62 105 PHE A O 1
ATOM 834 N N . HIS A 1 106 ? 2.051 -9.488 -13.921 1.00 66.81 106 HIS A N 1
ATOM 835 C CA . HIS A 1 106 ? 2.199 -10.702 -13.117 1.00 66.81 106 HIS A CA 1
ATOM 836 C C . HIS A 1 106 ? 3.020 -11.796 -13.855 1.00 66.81 106 HIS A C 1
ATOM 838 O O . HIS A 1 106 ? 2.799 -12.007 -15.047 1.00 66.81 106 HIS A O 1
ATOM 844 N N . PRO A 1 107 ? 3.894 -12.575 -13.184 1.00 60.44 107 PRO A N 1
ATOM 845 C CA . PRO A 1 107 ? 4.738 -13.603 -13.822 1.00 60.44 107 PRO A CA 1
ATOM 846 C C . PRO A 1 107 ? 3.992 -14.701 -14.601 1.00 60.44 107 PRO A C 1
ATOM 848 O O . PRO A 1 107 ? 4.603 -15.455 -15.355 1.00 60.44 107 PRO A O 1
ATOM 851 N N . ALA A 1 108 ? 2.676 -14.828 -14.399 1.00 57.25 108 ALA A N 1
ATOM 852 C CA . ALA A 1 108 ? 1.815 -15.710 -15.193 1.00 57.25 108 ALA A CA 1
ATOM 853 C C . ALA A 1 108 ? 1.587 -15.198 -16.626 1.00 57.25 108 ALA A C 1
ATOM 855 O O . ALA A 1 108 ? 1.223 -15.974 -17.509 1.00 57.25 108 ALA A O 1
ATOM 856 N N . HIS A 1 109 ? 1.810 -13.910 -16.875 1.00 54.78 109 HIS A N 1
ATOM 857 C CA . HIS A 1 109 ? 1.902 -13.391 -18.225 1.00 54.78 109 HIS A CA 1
ATOM 858 C C . HIS A 1 109 ? 3.219 -13.872 -18.847 1.00 54.78 109 HIS A C 1
ATOM 860 O O . HIS A 1 109 ? 4.290 -13.755 -18.254 1.00 54.78 109 HIS A O 1
ATOM 866 N N . GLN A 1 110 ? 3.143 -14.442 -20.050 1.00 54.53 110 GLN A N 1
ATOM 867 C CA . GLN A 1 110 ? 4.288 -15.019 -20.761 1.00 54.53 110 GLN A CA 1
ATOM 868 C C . GLN A 1 110 ? 5.185 -13.939 -21.391 1.00 54.53 110 GLN A C 1
ATOM 870 O O . GLN A 1 110 ? 5.412 -13.926 -22.600 1.00 54.53 110 GLN A O 1
ATOM 875 N N . PHE A 1 111 ? 5.685 -13.005 -20.586 1.00 54.88 111 PHE A N 1
ATOM 876 C CA . PHE A 1 111 ? 6.721 -12.078 -21.029 1.00 54.88 111 PHE A CA 1
ATOM 877 C C . PHE A 1 111 ? 8.055 -12.824 -21.158 1.00 54.88 111 PHE A C 1
ATOM 879 O O . PHE A 1 111 ? 8.345 -13.731 -20.375 1.00 54.88 111 PHE A O 1
ATOM 886 N N . LYS A 1 112 ? 8.856 -12.463 -22.173 1.00 53.00 112 LYS A N 1
ATOM 887 C CA . LYS A 1 112 ? 10.173 -13.080 -22.414 1.00 53.00 112 LYS A CA 1
ATOM 888 C C . LYS A 1 112 ? 11.116 -12.896 -21.220 1.00 53.00 112 LYS A C 1
ATOM 890 O O . LYS A 1 112 ? 11.818 -13.833 -20.867 1.00 53.00 112 LYS A O 1
ATOM 895 N N . ASN A 1 113 ? 11.036 -11.744 -20.555 1.00 55.09 113 ASN A N 1
ATOM 896 C CA . ASN A 1 113 ? 11.841 -11.421 -19.381 1.00 55.09 113 ASN A CA 1
ATOM 897 C C . ASN A 1 113 ? 11.001 -11.682 -18.125 1.00 55.09 113 ASN A C 1
ATOM 899 O O . ASN A 1 113 ? 10.044 -10.952 -17.849 1.00 55.09 113 ASN A O 1
ATOM 903 N N . LYS A 1 114 ? 11.322 -12.751 -17.390 1.00 52.69 114 LYS A N 1
ATOM 904 C CA . LYS A 1 114 ? 10.655 -13.116 -16.134 1.00 52.69 114 LYS A CA 1
ATOM 905 C C . LYS A 1 114 ? 11.480 -12.587 -14.965 1.00 52.69 114 LYS A C 1
ATOM 907 O O . LYS A 1 114 ? 12.581 -13.066 -14.741 1.00 52.69 114 LYS A O 1
ATOM 912 N N . GLU A 1 115 ? 10.929 -11.657 -14.193 1.00 51.38 115 GLU A N 1
ATOM 913 C CA . GLU A 1 115 ? 11.521 -11.204 -12.928 1.00 51.38 115 GLU A CA 1
ATOM 914 C C . GLU A 1 115 ? 10.626 -11.655 -11.764 1.00 51.38 115 GLU A C 1
ATOM 916 O O . GLU A 1 115 ? 9.395 -11.627 -11.864 1.00 51.38 115 GLU A O 1
ATOM 921 N N . LYS A 1 116 ? 11.237 -12.103 -10.663 1.00 52.84 116 LYS A N 1
ATOM 922 C CA . LYS A 1 116 ? 10.545 -12.399 -9.404 1.00 52.84 116 LYS A CA 1
ATOM 923 C C . LYS A 1 116 ? 11.171 -11.566 -8.297 1.00 52.84 116 LYS A C 1
ATOM 925 O O . LYS A 1 116 ? 12.379 -11.621 -8.099 1.00 52.84 116 LYS A O 1
ATOM 930 N N . VAL A 1 117 ? 10.333 -10.836 -7.573 1.00 53.22 117 VAL A N 1
ATOM 931 C CA . VAL A 1 117 ? 10.749 -9.936 -6.500 1.00 53.22 117 VAL A CA 1
ATOM 932 C C . VAL A 1 117 ? 10.102 -10.406 -5.199 1.00 53.22 117 VAL A C 1
ATOM 934 O O . VAL A 1 117 ? 8.889 -10.609 -5.163 1.00 53.22 117 VAL A O 1
ATOM 937 N N . PHE A 1 118 ? 10.904 -10.622 -4.155 1.00 47.50 118 PHE A N 1
ATOM 938 C CA . PHE A 1 118 ? 10.456 -11.121 -2.851 1.00 47.50 118 PHE A CA 1
ATOM 939 C C . PHE A 1 118 ? 10.978 -10.229 -1.717 1.00 47.50 118 PHE A C 1
ATOM 941 O O . PHE A 1 118 ? 11.970 -9.520 -1.884 1.00 47.50 118 PHE A O 1
ATOM 948 N N . LEU A 1 119 ? 10.291 -10.274 -0.573 1.00 41.12 119 LEU A N 1
ATOM 949 C CA . LEU A 1 119 ? 10.678 -9.594 0.665 1.00 41.12 119 LEU A CA 1
ATOM 950 C C . LEU A 1 119 ? 11.503 -10.554 1.536 1.00 41.12 119 LEU A C 1
ATOM 952 O O . LEU A 1 119 ? 11.069 -11.688 1.745 1.00 41.12 119 LEU A O 1
ATOM 956 N N . GLU A 1 120 ? 12.634 -10.102 2.082 1.00 37.50 120 GLU A N 1
ATOM 957 C CA . GLU A 1 120 ? 13.331 -10.788 3.182 1.00 37.50 120 GLU A CA 1
ATOM 958 C C . GLU A 1 120 ? 13.420 -9.902 4.434 1.00 37.50 120 GLU A C 1
ATOM 960 O O . GLU A 1 120 ? 13.176 -8.701 4.366 1.00 37.50 120 GLU A O 1
ATOM 965 N N . ALA A 1 121 ? 13.685 -10.561 5.572 1.00 39.25 121 ALA A N 1
ATOM 966 C CA . ALA A 1 121 ? 13.796 -10.052 6.942 1.00 39.25 121 ALA A CA 1
ATOM 967 C C . ALA A 1 121 ? 13.874 -8.517 7.078 1.00 39.25 121 ALA A C 1
ATOM 969 O O . ALA A 1 121 ? 14.874 -7.900 6.732 1.00 39.25 121 ALA A O 1
ATOM 970 N N . GLU A 1 122 ? 12.802 -7.948 7.638 1.00 44.28 122 GLU A N 1
ATOM 971 C CA . GLU 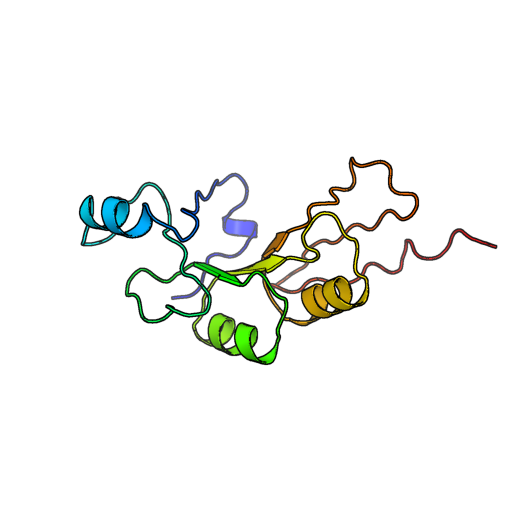A 1 122 ? 12.591 -6.513 7.872 1.00 44.28 122 GLU A CA 1
ATOM 972 C C . GLU A 1 122 ? 12.617 -5.636 6.598 1.00 44.28 122 GLU A C 1
ATOM 974 O O . GLU A 1 122 ? 13.526 -4.862 6.325 1.00 44.28 122 GLU A O 1
ATOM 979 N N . TYR A 1 123 ? 11.487 -5.698 5.886 1.00 55.72 123 TYR A N 1
ATOM 980 C CA . TYR A 1 123 ? 10.852 -4.593 5.148 1.00 55.72 123 TYR A CA 1
ATOM 981 C C . TYR A 1 123 ? 11.523 -4.010 3.895 1.00 55.72 123 TYR A C 1
ATOM 983 O O . TYR A 1 123 ? 11.057 -2.970 3.430 1.00 55.72 123 TYR A O 1
ATOM 991 N N . LEU A 1 124 ? 12.514 -4.654 3.272 1.00 44.31 124 LEU A N 1
ATOM 992 C CA . LEU A 1 124 ? 13.049 -4.169 1.989 1.00 44.31 124 LEU A CA 1
ATOM 993 C C . LEU A 1 124 ? 13.127 -5.251 0.907 1.00 44.31 124 LEU A C 1
ATOM 995 O O . LEU A 1 124 ? 13.408 -6.423 1.153 1.00 44.31 124 LEU A O 1
ATOM 999 N N . ILE A 1 125 ? 12.848 -4.821 -0.324 1.00 44.53 125 ILE A N 1
ATOM 1000 C CA . ILE A 1 125 ? 12.954 -5.625 -1.538 1.00 44.53 125 ILE A CA 1
ATOM 1001 C C . ILE A 1 125 ? 14.425 -5.805 -1.913 1.00 44.53 125 ILE A C 1
ATOM 1003 O O . ILE A 1 125 ? 15.143 -4.824 -2.096 1.00 44.53 125 ILE A O 1
ATOM 1007 N N . ILE A 1 126 ? 14.847 -7.052 -2.125 1.00 50.16 126 ILE A N 1
ATOM 1008 C CA . ILE A 1 126 ? 16.173 -7.382 -2.662 1.00 50.16 126 ILE A CA 1
ATOM 1009 C C . ILE A 1 126 ? 16.026 -7.867 -4.110 1.00 50.16 126 ILE A C 1
ATOM 1011 O O . ILE A 1 126 ? 15.142 -8.663 -4.439 1.00 50.16 126 ILE A O 1
ATOM 1015 N N . ARG A 1 127 ? 16.917 -7.395 -4.988 1.00 47.50 127 ARG A N 1
ATOM 1016 C CA . ARG A 1 127 ? 17.101 -7.914 -6.349 1.00 47.50 127 ARG A CA 1
ATOM 1017 C C . ARG A 1 127 ? 17.815 -9.269 -6.267 1.00 47.50 127 ARG A C 1
ATOM 1019 O O . ARG A 1 127 ? 18.933 -9.343 -5.771 1.00 47.50 127 ARG A O 1
ATOM 1026 N N . ASN A 1 128 ? 17.173 -10.347 -6.722 1.00 41.94 128 ASN A N 1
ATOM 1027 C CA . ASN A 1 128 ? 17.801 -11.669 -6.763 1.00 41.94 128 ASN A CA 1
ATOM 1028 C C . ASN A 1 128 ? 18.581 -11.843 -8.074 1.00 41.94 128 ASN A C 1
ATOM 1030 O O . ASN A 1 128 ? 18.002 -12.186 -9.104 1.00 41.94 128 ASN A O 1
ATOM 1034 N N . ASP A 1 129 ? 19.891 -11.617 -8.018 1.00 54.22 129 ASP A N 1
ATOM 1035 C CA . ASP A 1 129 ? 20.785 -11.683 -9.180 1.00 54.22 129 ASP A CA 1
ATOM 1036 C C . ASP A 1 129 ? 21.094 -13.113 -9.657 1.00 54.22 129 ASP A C 1
ATOM 1038 O O . ASP A 1 129 ? 21.666 -13.289 -10.728 1.00 54.22 129 ASP A O 1
ATOM 1042 N N . ALA A 1 130 ? 20.657 -14.153 -8.934 1.00 46.09 130 ALA A N 1
ATOM 1043 C CA . ALA A 1 130 ? 20.889 -15.556 -9.301 1.00 46.09 130 ALA A CA 1
ATOM 1044 C C . ALA A 1 130 ? 20.113 -16.032 -10.550 1.00 46.09 130 ALA A C 1
ATOM 1046 O O . ALA A 1 130 ? 20.138 -17.215 -10.873 1.00 46.09 130 ALA A O 1
ATOM 1047 N N . TRP A 1 131 ? 19.398 -15.129 -11.225 1.00 45.69 131 TRP A N 1
ATOM 1048 C CA . TRP A 1 131 ? 18.597 -15.393 -12.426 1.00 45.69 131 TRP A CA 1
ATOM 1049 C C . TRP A 1 131 ? 18.985 -14.495 -13.610 1.00 45.69 131 TRP A C 1
ATOM 1051 O O . TRP A 1 131 ? 18.220 -14.388 -14.565 1.00 45.69 131 TRP A O 1
ATOM 1061 N N . LEU A 1 132 ? 20.133 -13.815 -13.528 1.00 50.25 132 LEU A N 1
ATOM 1062 C CA . LEU A 1 132 ? 20.648 -12.953 -14.598 1.00 50.25 132 LEU A CA 1
ATOM 1063 C C . LEU A 1 132 ? 21.624 -13.654 -15.545 1.00 50.25 132 LEU A C 1
ATOM 1065 O O . LEU A 1 132 ? 21.959 -13.070 -16.568 1.00 50.25 132 LEU A O 1
ATOM 1069 N N . ASP A 1 133 ? 22.010 -14.894 -15.248 1.00 55.16 133 ASP A N 1
ATOM 1070 C CA . ASP A 1 133 ? 22.828 -15.708 -16.140 1.00 55.16 133 ASP A CA 1
ATOM 1071 C C . ASP A 1 133 ? 21.979 -16.850 -16.702 1.00 55.16 133 ASP A C 1
ATOM 1073 O O . ASP A 1 133 ? 21.754 -17.858 -16.039 1.00 55.16 133 ASP A O 1
ATOM 1077 N N . ASP A 1 134 ? 21.467 -16.626 -17.909 1.00 50.50 134 ASP A N 1
ATOM 1078 C CA . ASP A 1 134 ? 21.268 -17.636 -18.954 1.00 50.50 134 ASP A CA 1
ATOM 1079 C C . ASP A 1 134 ? 21.028 -16.878 -20.275 1.00 50.50 134 ASP A C 1
ATOM 1081 O O . ASP A 1 134 ? 19.927 -16.870 -20.819 1.00 50.50 134 ASP A O 1
ATOM 1085 N N . ASP A 1 135 ? 22.056 -16.179 -20.756 1.00 47.69 135 ASP A N 1
ATOM 1086 C CA . ASP A 1 135 ? 22.257 -15.908 -22.182 1.00 47.69 135 ASP A CA 1
ATOM 1087 C C . ASP A 1 135 ? 23.777 -15.803 -22.422 1.00 47.69 135 ASP A C 1
ATOM 1089 O O . ASP A 1 135 ? 24.453 -14.970 -21.815 1.00 47.69 135 ASP A O 1
ATOM 1093 N N . ASP A 1 136 ? 24.288 -16.721 -23.253 1.00 41.31 136 ASP A N 1
ATOM 1094 C CA . ASP A 1 136 ? 25.666 -16.799 -23.776 1.00 41.31 136 ASP A CA 1
ATOM 1095 C C . ASP A 1 136 ? 26.189 -15.476 -24.380 1.00 41.31 136 ASP A C 1
ATOM 1097 O O . ASP A 1 136 ? 25.421 -14.781 -25.091 1.00 41.31 136 ASP A O 1
#

pLDDT: mean 78.63, std 16.88, range [37.5, 94.75]

Mean predicted aligned error: 9.55 Å

Secondary structure (DSSP, 8-state):
-PPPPHHHHTT----EE-SSTTHHHHHTT-TT-SS-SSEEEEETT----TT--EEEE-S--HHHHHHHHHTT-EEEEES-BTTB--HHHHHHHHHS--SEEE-S--TTS--SS----EEETTTEEE--GGGS----

Foldseek 3Di:
DADDDVVVCPPHDAAADEDDDCLVVQCVVPVPPPDRPHQYDDELVDQPDPSHAEYEDAFLDLVSLVVCVVVNHQYEYELDDDPDHDVVSVVSNQVSQHQHYDYPCPQVPPDPDRADWDDDDPRHIDGDCPPVDDDD

Radius of gyration: 16.84 Å; Cα contacts (8 Å, |Δi|>4): 185; chains: 1; bounding box: 46×32×42 Å

Sequence (136 aa):
ESWPLVNDLLGKVIVVLHPGKFTNDYLELDPEFDDMAMFPAVSNQDIDHPYAAFSVHNNPDPERILPLLEANMIVRTRMDSSLIPNEEVRALARECGAQIMTTDFHPAHQFKNKEKVFLEAEYLIIRNDAWLDDDD

Solvent-accessible surface area (backbone atoms only — not comparable to full-atom values): 8644 Å² total; per-residue (Å²): 139,78,83,80,54,71,81,78,46,67,96,63,84,85,50,71,40,72,61,56,93,58,48,63,68,54,42,71,75,46,82,84,60,85,83,63,87,46,48,53,26,25,43,82,88,53,68,94,45,98,70,54,47,33,34,49,36,65,64,51,42,44,86,69,38,45,61,42,49,75,69,67,33,49,34,35,28,23,32,42,59,94,90,45,90,40,72,67,48,34,52,40,30,52,70,23,58,48,71,37,78,42,62,88,75,50,78,87,52,90,55,92,77,79,76,78,82,56,78,50,92,84,69,44,63,53,87,67,69,93,73,72,80,86,77,137

Nearest PDB structures (foldseek):
  3vav-assembly1_E  TM=5.815E-01  e=5.214E-01  Burkholderia thailandensis E264
  3ez4-assembly1_B  TM=6.537E-01  e=2.128E+00  Burkholderia pseudomallei
  3ez4-assembly1_J  TM=5.983E-01  e=1.522E+00  Burkholderia pseudomallei
  7xr9-assembly1_C  TM=3.396E-01  e=5.214E-01  human intestinal bacterium PUE
  3d3k-assembly1_B  TM=4.054E-01  e=6.645E+00  Homo sapiens